Protein AF-A0A3N5UP64-F1 (afdb_monomer_lite)

Secondary structure (DSSP, 8-state):
--HHHHHHHHHHHTSS--HHHHHHHHHHHH---HHHHHHHHHHHHHHHHTT---HHHHHHHHHHHHHHHHHHHHHHHTHHHHHHHHHHHHHHHHHHTTSS-HHHHHHHHHHHHHHHHHHHHHHHHHS--

pLDDT: mean 74.0, std 11.77, range [47.28, 92.38]

Radius of gyration: 28.38 Å; chains: 1; bounding box: 56×27×74 Å

Sequence (129 aa):
MNEELTTFIIKELGKPVDRQEIIRRVCKKGGLHWKEAERLVILIEARYRRATPTRQTTLLLFLSLAALLLGIGFLAYNLEILLVFFQKVVLGETLRLKGSHSIELLSGFGMTVGGMIGLWKALGSIFPN

Foldseek 3Di:
DDPVLLVLLVVVVPDPDDPQVSLVVSCVVVVDDSVVSNVSSVVSCVVVVVVDPPPVVVVVVVVVVVVVVVVVVVCVVCVVVVVVVCCCVVVVCVVVVPDDDPPVVVVVVVVVVVVVVVVVVVVCVVDPD

Structure (mmCIF, N/CA/C/O backbone):
data_AF-A0A3N5UP64-F1
#
_entry.id   AF-A0A3N5UP64-F1
#
loop_
_atom_site.group_PDB
_atom_site.id
_atom_site.type_symbol
_atom_site.label_atom_id
_atom_site.label_alt_id
_atom_site.label_comp_id
_atom_site.label_asym_id
_atom_site.label_entity_id
_atom_site.label_seq_id
_atom_site.pdbx_PDB_ins_code
_atom_site.Cartn_x
_atom_site.Cartn_y
_atom_site.Cartn_z
_atom_site.occupancy
_atom_site.B_iso_or_equiv
_atom_site.auth_seq_id
_atom_site.auth_comp_id
_atom_site.auth_asym_id
_atom_site.auth_atom_id
_atom_site.pdbx_PDB_model_num
ATOM 1 N N . MET A 1 1 ? -26.270 14.692 21.104 1.00 54.28 1 MET A N 1
ATOM 2 C CA . MET A 1 1 ? -25.424 13.481 20.986 1.00 54.28 1 MET A CA 1
ATOM 3 C C . MET A 1 1 ? -24.145 13.775 21.751 1.00 54.28 1 MET A C 1
ATOM 5 O O . MET A 1 1 ? -23.517 14.769 21.425 1.00 54.28 1 MET A O 1
ATOM 9 N N . ASN A 1 2 ? -23.818 13.022 22.807 1.00 68.06 2 ASN A N 1
ATOM 10 C CA . ASN A 1 2 ? -22.691 13.371 23.684 1.00 68.06 2 ASN A CA 1
ATOM 11 C C . ASN A 1 2 ? -21.357 13.202 22.939 1.00 68.06 2 ASN A C 1
ATOM 13 O O . ASN A 1 2 ? -20.966 12.087 22.580 1.00 68.06 2 ASN A O 1
ATOM 17 N N . GLU A 1 3 ? -20.657 14.311 22.707 1.00 72.31 3 GLU A N 1
ATOM 18 C CA . GLU A 1 3 ? -19.345 14.341 22.046 1.00 72.31 3 GLU A CA 1
ATOM 19 C C . GLU A 1 3 ? -18.301 13.513 22.813 1.00 72.31 3 GLU A C 1
ATOM 21 O O . GLU A 1 3 ? -17.458 12.846 22.207 1.00 72.31 3 GLU A O 1
ATOM 26 N N . GLU A 1 4 ? -18.428 13.435 24.140 1.00 74.69 4 GLU A N 1
ATOM 27 C CA . GLU A 1 4 ? -17.594 12.588 24.999 1.00 74.69 4 GLU A CA 1
ATOM 28 C C . GLU A 1 4 ? -17.736 11.090 24.692 1.00 74.69 4 GLU A C 1
ATOM 30 O O . GLU A 1 4 ? -16.744 10.354 24.663 1.00 74.69 4 GLU A O 1
ATOM 35 N N . LEU A 1 5 ? -18.963 10.624 24.430 1.00 76.94 5 LEU A N 1
ATOM 36 C CA . LEU A 1 5 ? -19.227 9.219 24.113 1.00 76.94 5 LEU A CA 1
ATOM 37 C C . LEU A 1 5 ? -18.691 8.876 22.718 1.00 76.94 5 LEU A C 1
ATOM 39 O O . LEU A 1 5 ? -18.095 7.821 22.517 1.00 76.94 5 LEU A O 1
ATOM 43 N N . THR A 1 6 ? -18.835 9.809 21.778 1.00 76.31 6 THR A N 1
ATOM 44 C CA . THR A 1 6 ? -18.319 9.675 20.409 1.00 76.31 6 THR A CA 1
ATOM 45 C C . THR A 1 6 ? -16.792 9.586 20.404 1.00 76.31 6 THR A C 1
ATOM 47 O O . THR A 1 6 ? -16.223 8.676 19.802 1.00 76.31 6 THR A O 1
ATOM 50 N N . THR A 1 7 ? -16.121 10.469 21.146 1.00 78.56 7 THR A N 1
ATOM 51 C CA . THR A 1 7 ? -14.654 10.485 21.277 1.00 78.56 7 THR A CA 1
ATOM 52 C C . THR A 1 7 ? -14.132 9.211 21.943 1.00 78.56 7 THR A C 1
ATOM 54 O O . THR A 1 7 ? -13.107 8.659 21.538 1.00 78.56 7 THR A O 1
ATOM 57 N N . PHE A 1 8 ? -14.860 8.691 22.935 1.00 80.19 8 PHE A N 1
ATOM 58 C CA . PHE A 1 8 ? -14.538 7.414 23.568 1.00 80.19 8 PHE A CA 1
ATOM 59 C C . PHE A 1 8 ? -14.634 6.235 22.589 1.00 80.19 8 PHE A C 1
ATOM 61 O O . PHE A 1 8 ? -13.719 5.415 22.543 1.00 80.19 8 PHE A O 1
ATOM 68 N N . ILE A 1 9 ? -15.697 6.177 21.781 1.00 78.50 9 ILE A N 1
ATOM 69 C CA . ILE A 1 9 ? -15.897 5.121 20.778 1.00 78.50 9 ILE A CA 1
ATOM 70 C C . ILE A 1 9 ? -14.793 5.164 19.718 1.00 78.50 9 ILE A C 1
ATOM 72 O O . ILE A 1 9 ? -14.208 4.130 19.412 1.00 78.50 9 ILE A O 1
ATOM 76 N N . ILE A 1 10 ? -14.442 6.353 19.221 1.00 77.00 10 ILE A N 1
ATOM 77 C CA . ILE A 1 10 ? -13.341 6.535 18.261 1.00 77.00 10 ILE A CA 1
ATOM 78 C C . ILE A 1 10 ? -12.010 6.037 18.845 1.00 77.00 10 ILE A C 1
ATOM 80 O O . ILE A 1 10 ? -11.259 5.328 18.175 1.00 77.00 10 ILE A O 1
ATOM 84 N N . LYS A 1 11 ? -11.723 6.363 20.112 1.00 79.62 11 LYS A N 1
ATOM 85 C CA . LYS A 1 11 ? -10.488 5.941 20.788 1.00 79.62 11 LYS A CA 1
ATOM 86 C C . LYS A 1 11 ? -10.410 4.425 20.990 1.00 79.62 11 LYS A C 1
ATOM 88 O O . LYS A 1 11 ? -9.318 3.869 20.903 1.00 79.62 11 LYS A O 1
ATOM 93 N N . GLU A 1 12 ? -11.529 3.761 21.280 1.00 77.62 12 GLU A N 1
ATOM 94 C CA . GLU A 1 12 ? -11.567 2.299 21.428 1.00 77.62 12 GLU A CA 1
ATOM 95 C C . GLU A 1 12 ? -11.534 1.576 20.072 1.00 77.62 12 GLU A C 1
ATOM 97 O O . GLU A 1 12 ? -10.836 0.573 19.964 1.00 77.62 12 GLU A O 1
ATOM 102 N N . LEU A 1 13 ? -12.172 2.115 19.023 1.00 74.81 13 LEU A N 1
ATOM 103 C CA . LEU A 1 13 ? -12.086 1.584 17.650 1.00 74.81 13 LEU A CA 1
ATOM 104 C C . LEU A 1 13 ? -10.663 1.647 17.067 1.00 74.81 13 LEU A C 1
ATOM 106 O O . LEU A 1 13 ? -10.322 0.867 16.183 1.00 74.81 13 LEU A O 1
ATOM 110 N N . GLY A 1 14 ? -9.818 2.558 17.557 1.00 69.00 14 GLY A N 1
ATOM 111 C CA . GLY A 1 14 ? -8.406 2.644 17.173 1.00 69.00 14 GLY A CA 1
ATOM 112 C C . GLY A 1 14 ? -7.490 1.598 17.825 1.00 69.00 14 GLY A C 1
ATOM 113 O O . GLY A 1 14 ? -6.302 1.550 17.496 1.00 69.00 14 GLY A O 1
ATOM 114 N N . LYS A 1 15 ? -7.993 0.784 18.762 1.00 76.81 15 LYS A N 1
ATOM 115 C CA . LYS A 1 15 ? -7.222 -0.260 19.454 1.00 76.81 15 LYS A CA 1
ATOM 116 C C . LYS A 1 15 ? -7.520 -1.645 18.860 1.00 76.81 15 LYS A C 1
ATOM 118 O O . LYS A 1 15 ? -8.623 -1.860 18.367 1.00 76.81 15 LYS A O 1
ATOM 123 N N . PRO A 1 16 ? -6.589 -2.615 18.955 1.00 69.38 16 PRO A N 1
ATOM 124 C CA . PRO A 1 16 ? -6.827 -4.004 18.556 1.00 69.38 16 PRO A CA 1
ATOM 125 C C . PRO A 1 16 ? -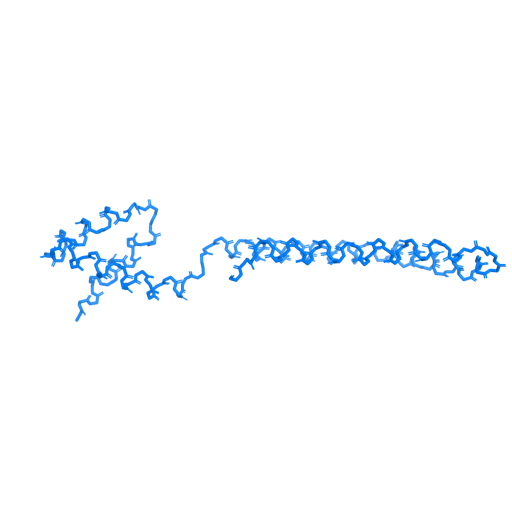7.685 -4.723 19.613 1.00 69.38 16 PRO A C 1
ATOM 127 O O . PRO A 1 16 ? -7.215 -5.610 20.319 1.00 69.38 16 PRO A O 1
ATOM 130 N N . VAL A 1 17 ? -8.924 -4.274 19.794 1.00 75.50 17 VAL A N 1
ATOM 131 C CA . VAL A 1 17 ? -9.882 -4.830 20.755 1.00 75.50 17 VAL A CA 1
ATOM 132 C C . VAL A 1 17 ? -11.091 -5.334 19.980 1.00 75.50 17 VAL A C 1
ATOM 134 O O . VAL A 1 17 ? -11.519 -4.700 19.017 1.00 75.50 17 VAL A O 1
ATOM 137 N N . ASP A 1 18 ? -11.634 -6.477 20.395 1.00 78.50 18 ASP A N 1
ATOM 138 C CA . ASP A 1 18 ? -12.797 -7.066 19.741 1.00 78.50 18 ASP A CA 1
ATOM 139 C C . ASP A 1 18 ? -14.033 -6.151 19.815 1.00 78.50 18 ASP A C 1
ATOM 141 O O . ASP A 1 18 ? -14.291 -5.474 20.818 1.00 78.50 18 ASP A O 1
ATOM 145 N N . ARG A 1 19 ? -14.831 -6.159 18.743 1.00 76.50 19 ARG A N 1
ATOM 146 C CA . ARG A 1 19 ? -16.009 -5.298 18.575 1.00 76.50 19 ARG A CA 1
ATOM 147 C C . ARG A 1 19 ? -17.029 -5.497 19.697 1.00 76.50 19 ARG A C 1
ATOM 149 O O . ARG A 1 19 ? -17.645 -4.524 20.136 1.00 76.50 19 ARG A O 1
ATOM 156 N N . GLN A 1 20 ? -17.201 -6.724 20.193 1.00 80.06 20 GLN A N 1
ATOM 157 C CA . GLN A 1 20 ? -18.153 -7.006 21.271 1.00 80.06 20 GLN A CA 1
ATOM 158 C C . GLN A 1 20 ? -17.720 -6.367 22.595 1.00 80.06 20 GLN A C 1
ATOM 160 O O . GLN A 1 20 ? -18.554 -5.854 23.344 1.00 80.06 20 GLN A O 1
ATOM 165 N N . GLU A 1 21 ? -16.414 -6.321 22.862 1.00 83.31 21 GLU A N 1
ATOM 166 C CA . GLU A 1 21 ? -15.865 -5.678 24.056 1.00 83.31 21 GLU A CA 1
ATOM 167 C C . GLU A 1 21 ? -16.027 -4.149 23.996 1.00 83.31 21 GLU A C 1
ATOM 169 O O . GLU A 1 21 ? -16.329 -3.519 25.014 1.00 83.31 21 GLU A O 1
ATOM 174 N N . ILE A 1 22 ? -15.932 -3.548 22.803 1.00 83.31 22 ILE A N 1
ATOM 175 C CA . ILE A 1 22 ? -16.231 -2.123 22.593 1.00 83.31 22 ILE A CA 1
ATOM 176 C C . ILE A 1 22 ? -17.710 -1.839 22.898 1.00 83.31 22 ILE A C 1
ATOM 178 O O . ILE A 1 22 ? -18.006 -0.941 23.689 1.00 83.31 22 ILE A O 1
ATOM 182 N N . ILE A 1 23 ? -18.644 -2.628 22.353 1.00 85.56 23 ILE A N 1
ATOM 183 C CA . ILE A 1 23 ? -20.090 -2.463 22.599 1.00 85.56 23 ILE A CA 1
ATOM 184 C C . ILE A 1 23 ? -20.405 -2.607 24.094 1.00 85.56 23 ILE A C 1
ATOM 186 O O . ILE A 1 23 ? -21.133 -1.784 24.653 1.00 85.56 23 ILE A O 1
ATOM 190 N N . ARG A 1 24 ? -19.797 -3.584 24.779 1.00 85.44 24 ARG A N 1
ATOM 191 C CA . ARG A 1 24 ? -19.957 -3.782 26.227 1.00 85.44 24 ARG A CA 1
ATOM 192 C C . ARG A 1 24 ? -19.497 -2.566 27.034 1.00 85.44 24 ARG A C 1
ATOM 194 O O . ARG A 1 24 ? -20.185 -2.142 27.964 1.00 85.44 24 ARG A O 1
ATOM 201 N N . ARG A 1 25 ? -18.357 -1.970 26.673 1.00 84.50 25 ARG A N 1
ATOM 202 C CA . ARG A 1 25 ? -17.834 -0.752 27.318 1.00 84.50 25 ARG A CA 1
ATOM 203 C C . ARG A 1 25 ? -18.716 0.462 27.057 1.00 84.50 25 ARG A C 1
ATOM 205 O O . ARG A 1 25 ? -18.919 1.260 27.968 1.00 84.50 25 ARG A O 1
ATOM 212 N N . VAL A 1 26 ? -19.274 0.580 25.854 1.00 84.56 26 VAL A N 1
ATOM 213 C CA . VAL A 1 26 ? -20.227 1.641 25.499 1.00 84.56 26 VAL A CA 1
ATOM 214 C C 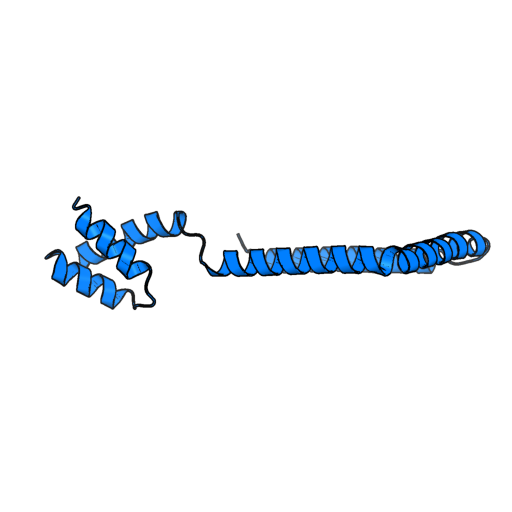. VAL A 1 26 ? -21.532 1.491 26.278 1.00 84.56 26 VAL A C 1
ATOM 216 O O . VAL A 1 26 ? -22.014 2.484 26.814 1.00 84.56 26 VAL A O 1
ATOM 219 N N . CYS A 1 27 ? -22.049 0.269 26.442 1.00 85.81 27 CYS A N 1
ATOM 220 C CA . CYS A 1 27 ? -23.202 0.007 27.311 1.00 85.81 27 CYS A CA 1
ATOM 221 C C . CYS A 1 27 ? -22.907 0.424 28.756 1.00 85.81 27 CYS A C 1
ATOM 223 O O . CYS A 1 27 ? -23.674 1.168 29.361 1.00 85.81 27 CYS A O 1
ATOM 225 N N . LYS A 1 28 ? -21.752 0.006 29.295 1.00 83.25 28 LYS A N 1
ATOM 226 C CA . LYS A 1 28 ? -21.363 0.287 30.685 1.00 83.25 28 LYS A CA 1
ATOM 227 C C . LYS A 1 28 ? -21.140 1.779 30.956 1.00 83.25 28 LYS A C 1
ATOM 229 O O . LYS A 1 28 ? -21.411 2.239 32.058 1.00 83.25 28 LYS A O 1
ATOM 234 N N . LYS A 1 29 ? -20.627 2.526 29.974 1.00 79.62 29 LYS A N 1
ATOM 235 C CA . LYS A 1 29 ? -20.282 3.947 30.123 1.00 79.62 29 LYS A CA 1
ATOM 236 C C . LYS A 1 29 ? -21.423 4.893 29.739 1.00 79.62 29 LYS A C 1
ATOM 238 O O . LYS A 1 29 ? -21.534 5.966 30.316 1.00 79.62 29 LYS A O 1
ATOM 243 N N . GLY A 1 30 ? -22.242 4.513 28.761 1.00 75.75 30 GLY A N 1
ATOM 244 C CA . GLY A 1 30 ? -23.360 5.316 28.264 1.00 75.75 30 GLY A CA 1
ATOM 245 C C . GLY A 1 30 ? -24.708 4.987 28.902 1.00 75.75 30 GLY A C 1
ATOM 246 O O . GLY A 1 30 ? -25.670 5.692 28.625 1.00 75.75 30 GLY A O 1
ATOM 247 N N . GLY A 1 31 ? -24.803 3.917 29.703 1.00 80.62 31 GLY A N 1
ATOM 248 C CA . GLY A 1 31 ? -26.082 3.429 30.237 1.00 80.62 31 GLY A CA 1
ATOM 249 C C . GLY A 1 31 ? -27.054 2.947 29.152 1.00 80.62 31 GLY A C 1
ATOM 250 O O . GLY A 1 31 ? -28.248 2.830 29.402 1.00 80.62 31 GLY A O 1
ATOM 251 N N . LEU A 1 32 ? -26.552 2.709 27.938 1.00 80.56 32 LEU A N 1
ATOM 252 C CA . LEU A 1 32 ? -27.344 2.364 26.761 1.00 80.56 32 LEU A CA 1
ATOM 253 C C . LEU A 1 32 ? -27.646 0.868 26.729 1.00 80.56 32 LEU A C 1
ATOM 255 O O . LEU A 1 32 ? -26.814 0.044 27.120 1.00 80.56 32 LEU A O 1
ATOM 259 N N . HIS A 1 33 ? -28.803 0.512 26.173 1.00 84.06 33 HIS A N 1
ATOM 260 C CA . HIS A 1 33 ? -29.103 -0.883 25.879 1.00 84.06 33 HIS A CA 1
ATOM 261 C C . HIS A 1 33 ? -28.164 -1.411 24.787 1.00 84.06 33 HIS A C 1
ATOM 263 O O . HIS A 1 33 ? -27.787 -0.686 23.864 1.00 84.06 33 HIS A O 1
ATOM 269 N N . TRP A 1 34 ? -27.839 -2.706 24.839 1.00 82.12 34 TRP A N 1
ATOM 270 C CA . TRP A 1 34 ? -26.927 -3.365 23.889 1.00 82.12 34 TRP A CA 1
ATOM 271 C C . TRP A 1 34 ? -27.223 -3.028 22.421 1.00 82.12 34 TRP A C 1
ATOM 273 O O . TRP A 1 34 ? -26.331 -2.683 21.650 1.00 82.12 34 TRP A O 1
ATOM 283 N N . LYS A 1 35 ? -28.507 -3.046 22.057 1.00 83.94 35 LYS A N 1
ATOM 284 C CA . LYS A 1 35 ? -28.990 -2.788 20.695 1.00 83.94 35 LYS A CA 1
ATOM 285 C C . LYS A 1 35 ? -28.803 -1.331 20.247 1.00 83.94 35 LYS A C 1
ATOM 287 O O . LYS A 1 35 ? -28.703 -1.066 19.052 1.00 83.94 35 LYS A O 1
ATOM 292 N N . GLU A 1 36 ? -28.789 -0.389 21.184 1.00 82.81 36 GLU A N 1
ATOM 293 C CA . GLU A 1 36 ? -28.562 1.038 20.925 1.00 82.81 36 GLU A CA 1
ATOM 294 C C . GLU A 1 36 ? -27.068 1.340 20.840 1.00 82.81 36 GLU A C 1
ATOM 296 O O . GLU A 1 36 ? -26.631 2.026 19.915 1.00 82.81 36 GLU A O 1
ATOM 301 N N . ALA A 1 37 ? -26.278 0.760 21.748 1.00 83.75 37 ALA A N 1
ATOM 302 C CA . ALA A 1 37 ? -24.824 0.839 21.723 1.00 83.75 37 ALA A CA 1
ATOM 303 C C . ALA A 1 37 ? -24.253 0.251 20.426 1.00 83.75 37 ALA A C 1
ATOM 305 O O . ALA A 1 37 ? -23.388 0.864 19.804 1.00 83.75 37 ALA A O 1
ATOM 306 N N . GLU A 1 38 ? -24.775 -0.889 19.969 1.00 85.12 38 GLU A N 1
ATOM 307 C CA . GLU A 1 38 ? -24.364 -1.491 18.703 1.00 85.12 38 GLU A CA 1
ATOM 308 C C . GLU A 1 38 ? -24.649 -0.572 17.508 1.00 85.12 38 GLU A C 1
ATOM 310 O O . GLU A 1 38 ? -23.759 -0.350 16.687 1.00 85.12 38 GLU A O 1
ATOM 315 N N . ARG A 1 39 ? -25.848 0.023 17.422 1.00 85.12 39 ARG A N 1
ATOM 316 C CA . ARG A 1 39 ? -26.166 0.977 16.342 1.00 85.12 39 ARG A CA 1
ATOM 317 C C . ARG A 1 39 ? -25.250 2.195 16.367 1.00 85.12 39 ARG A C 1
ATOM 319 O O . ARG A 1 39 ? -24.812 2.641 15.311 1.00 85.12 39 ARG A O 1
ATOM 326 N N . LEU A 1 40 ? -24.948 2.717 17.554 1.00 83.25 40 LEU A N 1
ATOM 327 C CA . LEU A 1 40 ? -24.030 3.843 17.731 1.00 83.25 40 LEU A CA 1
ATOM 328 C C . LEU A 1 40 ? -22.613 3.503 17.265 1.00 83.25 40 LEU A C 1
ATOM 330 O O . LEU A 1 40 ? -22.013 4.280 16.524 1.00 83.25 40 LEU A O 1
ATOM 334 N N . VAL A 1 41 ? -22.100 2.333 17.654 1.00 84.00 41 VAL A N 1
ATOM 335 C CA . VAL A 1 41 ? -20.780 1.857 17.229 1.00 84.00 41 VAL A CA 1
ATOM 336 C C . VAL A 1 41 ? -20.738 1.677 15.712 1.00 84.00 41 VAL A C 1
ATOM 338 O O . VAL A 1 41 ? -19.819 2.200 15.094 1.00 84.00 41 VAL A O 1
ATOM 341 N N . ILE A 1 42 ? -21.750 1.052 15.094 1.00 84.94 42 ILE A N 1
ATOM 342 C CA . ILE A 1 42 ? -21.839 0.895 13.627 1.00 84.94 42 ILE A CA 1
ATOM 343 C C . ILE A 1 42 ? -21.830 2.250 12.919 1.00 84.94 42 ILE A C 1
ATOM 345 O O . ILE A 1 42 ? -21.133 2.430 11.924 1.00 84.94 42 ILE A O 1
ATOM 349 N N . LEU A 1 43 ? -22.610 3.212 13.414 1.00 82.62 43 LEU A N 1
ATOM 350 C CA . LEU A 1 43 ? -22.753 4.518 12.777 1.00 82.62 43 LEU A CA 1
ATOM 351 C C . LEU A 1 43 ? -21.456 5.332 12.861 1.00 82.62 43 LEU A C 1
ATOM 353 O O . LEU A 1 43 ? -21.059 5.972 11.886 1.00 82.62 43 LEU A O 1
ATOM 357 N N . ILE A 1 44 ? -20.766 5.274 14.002 1.00 81.31 44 ILE A N 1
ATOM 358 C CA . ILE A 1 44 ? -19.469 5.933 14.193 1.00 81.31 44 ILE A CA 1
ATOM 359 C C . ILE A 1 44 ? -18.380 5.218 13.395 1.00 81.31 44 ILE A C 1
ATOM 361 O O . ILE A 1 44 ? -17.583 5.885 12.745 1.00 81.31 44 ILE A O 1
ATOM 365 N N . GLU A 1 45 ? -18.377 3.887 13.372 1.00 76.88 45 GLU A N 1
ATOM 366 C CA . GLU A 1 45 ? -17.456 3.085 12.569 1.00 76.88 45 GLU A CA 1
ATOM 367 C C . GLU A 1 45 ? -17.618 3.403 11.079 1.00 76.88 45 GLU A C 1
ATOM 369 O O . GLU A 1 45 ? -16.640 3.748 10.426 1.00 76.88 45 GLU A O 1
ATOM 374 N N . ALA A 1 46 ? -18.841 3.413 10.545 1.00 76.62 46 ALA A N 1
ATOM 375 C CA . ALA A 1 46 ? -19.104 3.772 9.151 1.00 76.62 46 ALA A CA 1
ATOM 376 C C . ALA A 1 46 ? -18.641 5.202 8.813 1.00 76.62 46 ALA A C 1
ATOM 378 O O . ALA A 1 46 ? -18.111 5.452 7.726 1.00 76.62 46 ALA A O 1
ATOM 379 N N . ARG A 1 47 ? -18.796 6.141 9.755 1.00 72.69 47 ARG A N 1
ATOM 380 C CA . ARG A 1 47 ? -18.358 7.533 9.592 1.00 72.69 47 ARG A CA 1
ATOM 381 C C . ARG A 1 47 ? -16.835 7.683 9.688 1.00 72.69 47 ARG A C 1
ATOM 383 O O . ARG A 1 47 ? -16.265 8.485 8.955 1.00 72.69 47 ARG A O 1
ATOM 390 N N . TYR A 1 48 ? -16.177 6.908 10.549 1.00 66.75 48 TYR A N 1
ATOM 391 C CA . TYR A 1 48 ? -14.739 6.997 10.817 1.00 66.75 48 TYR A CA 1
ATOM 392 C C . TYR A 1 48 ? -13.892 6.169 9.840 1.00 66.75 48 TYR A C 1
ATOM 394 O O . TYR A 1 48 ? -12.820 6.610 9.431 1.00 66.75 48 TYR A O 1
ATOM 402 N N . ARG A 1 49 ? -14.395 5.018 9.378 1.00 57.69 49 ARG A N 1
ATOM 403 C CA . ARG A 1 49 ? -13.746 4.140 8.385 1.00 57.69 49 ARG A CA 1
ATOM 404 C C . ARG A 1 49 ? -13.592 4.818 7.019 1.00 57.69 49 ARG A C 1
ATOM 406 O O . ARG A 1 49 ? -12.652 4.518 6.298 1.00 57.69 49 ARG A O 1
ATOM 413 N N . ARG A 1 50 ? -14.457 5.788 6.684 1.00 54.97 50 ARG A N 1
ATOM 414 C CA . ARG A 1 50 ? -14.268 6.687 5.524 1.00 54.97 50 ARG A CA 1
ATOM 415 C C . ARG A 1 50 ? -13.159 7.726 5.720 1.00 54.97 50 ARG A C 1
ATOM 417 O O . ARG A 1 50 ? -12.647 8.236 4.733 1.00 54.97 50 ARG A O 1
ATOM 424 N N . ALA A 1 51 ? -12.802 8.049 6.962 1.00 55.16 51 ALA A N 1
ATOM 425 C CA . ALA A 1 51 ? -11.812 9.074 7.298 1.00 55.16 51 ALA A CA 1
ATOM 426 C C . ALA A 1 51 ? -10.423 8.503 7.636 1.00 55.16 51 ALA A C 1
ATOM 428 O O . ALA A 1 51 ? -9.453 9.252 7.711 1.00 55.16 51 ALA A O 1
ATOM 429 N N . THR A 1 52 ? -10.306 7.188 7.834 1.00 48.88 52 THR A N 1
ATOM 430 C CA . THR A 1 52 ? -9.033 6.523 8.131 1.00 48.88 52 THR A CA 1
ATOM 431 C C . THR A 1 52 ? -8.700 5.516 7.035 1.00 48.88 52 THR A C 1
ATOM 433 O O . THR A 1 52 ? -9.144 4.370 7.109 1.00 48.88 52 THR A O 1
ATOM 436 N N . PRO A 1 53 ? -7.899 5.892 6.017 1.00 47.53 53 PRO A N 1
ATOM 437 C CA . PRO A 1 53 ? -7.242 4.888 5.204 1.00 47.53 53 PRO A CA 1
ATOM 438 C C . PRO A 1 53 ? -6.326 4.103 6.146 1.00 47.53 53 PRO A C 1
ATOM 440 O O . PRO A 1 53 ? -5.412 4.634 6.776 1.00 47.53 53 PRO A O 1
ATOM 443 N N . THR A 1 54 ? -6.669 2.835 6.311 1.00 52.75 54 THR A N 1
ATOM 444 C CA . THR A 1 54 ? -5.967 1.811 7.078 1.00 52.75 54 THR A CA 1
ATOM 445 C C . THR A 1 54 ? -4.447 1.988 7.023 1.00 52.75 54 THR A C 1
ATOM 447 O O . THR A 1 54 ? -3.862 2.066 5.948 1.00 52.75 54 THR A O 1
ATOM 450 N N . ARG A 1 55 ? -3.779 2.010 8.183 1.00 53.78 55 ARG A N 1
ATOM 451 C CA . ARG A 1 55 ? -2.314 2.160 8.341 1.00 53.78 55 ARG A CA 1
ATOM 452 C C . ARG A 1 55 ? -1.453 1.279 7.415 1.00 53.78 55 ARG A C 1
ATOM 454 O O . ARG A 1 55 ? -0.309 1.635 7.146 1.00 53.78 55 ARG A O 1
ATOM 461 N N . GLN A 1 56 ? -1.983 0.161 6.912 1.00 51.88 56 GLN A N 1
ATOM 462 C CA . GLN A 1 56 ? -1.316 -0.689 5.918 1.00 51.88 56 GLN A CA 1
ATOM 463 C C . GLN A 1 56 ? -0.992 0.050 4.612 1.00 51.88 56 GLN A C 1
ATOM 465 O O . GLN A 1 56 ? 0.098 -0.128 4.075 1.00 51.88 56 GLN A O 1
ATOM 470 N N . THR A 1 57 ? -1.878 0.926 4.132 1.00 55.88 57 THR A N 1
ATOM 471 C CA . THR A 1 57 ? -1.644 1.687 2.894 1.00 55.88 57 THR A CA 1
ATOM 472 C C . THR A 1 57 ? -0.482 2.672 3.027 1.00 55.88 57 THR A C 1
ATOM 474 O O . THR A 1 57 ? 0.272 2.847 2.079 1.00 55.88 57 THR A O 1
ATOM 477 N N . THR A 1 58 ? -0.262 3.267 4.204 1.00 61.56 58 THR A N 1
ATOM 478 C CA . THR A 1 58 ? 0.838 4.226 4.413 1.00 61.56 58 THR A CA 1
ATOM 479 C C . THR A 1 58 ? 2.212 3.557 4.351 1.00 61.56 58 THR A C 1
ATOM 481 O O . THR A 1 58 ? 3.130 4.111 3.754 1.00 61.56 58 THR A O 1
ATOM 484 N N . LEU A 1 59 ? 2.355 2.351 4.912 1.00 69.19 59 LEU A N 1
ATOM 485 C CA . LEU A 1 59 ? 3.607 1.589 4.830 1.00 69.19 59 LEU A CA 1
ATOM 486 C C . LEU A 1 59 ? 3.891 1.101 3.406 1.00 69.19 59 LEU A C 1
ATOM 488 O O . LEU A 1 59 ? 5.027 1.191 2.949 1.00 69.19 59 LEU A O 1
ATOM 492 N N . LEU A 1 60 ? 2.861 0.642 2.691 1.00 70.81 60 LEU A N 1
ATOM 493 C CA . LEU A 1 60 ? 2.965 0.252 1.281 1.00 70.81 60 LEU A CA 1
ATOM 494 C C . LEU A 1 60 ? 3.365 1.427 0.384 1.00 70.81 60 LEU A C 1
ATOM 496 O O . LEU A 1 60 ? 4.217 1.265 -0.485 1.00 70.81 60 LEU A O 1
ATOM 500 N N . LEU A 1 61 ? 2.815 2.619 0.626 1.00 74.81 61 LEU A N 1
ATOM 501 C CA . LEU A 1 61 ? 3.215 3.834 -0.085 1.00 74.81 61 LEU A CA 1
ATOM 502 C C . LEU A 1 61 ? 4.672 4.206 0.201 1.00 74.81 61 LEU A C 1
ATOM 504 O O . LEU A 1 61 ? 5.402 4.555 -0.723 1.00 74.81 61 LEU A O 1
ATOM 508 N N . PHE A 1 62 ? 5.118 4.085 1.453 1.00 78.81 62 PHE A N 1
ATOM 509 C CA . PHE A 1 62 ? 6.505 4.369 1.820 1.00 78.81 62 PHE A CA 1
ATOM 510 C C . PHE A 1 62 ? 7.480 3.367 1.192 1.00 78.81 62 PHE A C 1
ATOM 512 O O . PHE A 1 62 ? 8.516 3.762 0.665 1.00 78.81 62 PHE A O 1
ATOM 519 N N . LEU A 1 63 ? 7.122 2.080 1.184 1.00 82.62 63 LEU A N 1
ATOM 520 C CA . LEU A 1 63 ? 7.893 1.026 0.527 1.00 82.62 63 LEU A CA 1
ATOM 521 C C . LEU A 1 63 ? 7.945 1.237 -0.990 1.00 82.62 63 LEU A C 1
ATOM 523 O O . LEU A 1 63 ? 9.011 1.114 -1.586 1.00 82.62 63 LEU A O 1
ATOM 527 N N . SER A 1 64 ? 6.819 1.606 -1.606 1.00 81.31 64 SER A N 1
ATOM 528 C CA . SER A 1 64 ? 6.757 1.935 -3.030 1.00 81.31 64 SER A CA 1
ATOM 529 C C . SER A 1 64 ? 7.630 3.141 -3.361 1.00 81.31 64 SER A C 1
ATOM 531 O O . SER A 1 64 ? 8.350 3.111 -4.352 1.00 81.31 64 SER A O 1
ATOM 533 N N . LEU A 1 65 ? 7.597 4.192 -2.539 1.00 88.44 65 LEU A N 1
ATOM 534 C CA . LEU A 1 65 ? 8.409 5.390 -2.742 1.00 88.44 65 LEU A CA 1
ATOM 535 C C . LEU A 1 65 ? 9.902 5.089 -2.567 1.00 88.44 65 LEU A C 1
ATOM 537 O O . LEU A 1 65 ? 10.715 5.519 -3.382 1.00 88.44 65 LEU A O 1
ATOM 541 N N . ALA A 1 66 ? 10.257 4.304 -1.547 1.00 87.50 66 ALA A N 1
ATOM 542 C CA . ALA A 1 66 ? 11.623 3.852 -1.320 1.00 87.50 66 ALA A CA 1
ATOM 543 C C . ALA A 1 66 ? 12.134 3.006 -2.492 1.00 87.50 66 ALA A C 1
ATOM 545 O O . ALA A 1 66 ? 13.219 3.276 -2.995 1.00 87.50 66 ALA A O 1
ATOM 546 N N . ALA A 1 67 ? 11.344 2.041 -2.973 1.00 88.31 67 ALA A N 1
ATOM 547 C CA . ALA A 1 67 ? 11.692 1.211 -4.125 1.00 88.31 67 ALA A CA 1
ATOM 548 C C . ALA A 1 67 ? 11.878 2.042 -5.404 1.00 88.31 67 ALA A C 1
ATOM 550 O O . ALA A 1 67 ?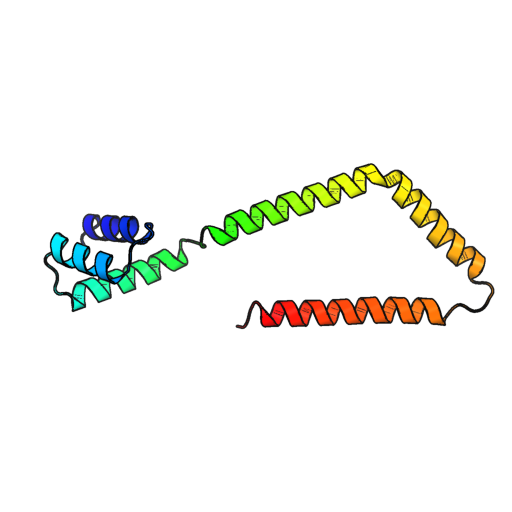 12.803 1.794 -6.175 1.00 88.31 67 ALA A O 1
ATOM 551 N N . LEU A 1 6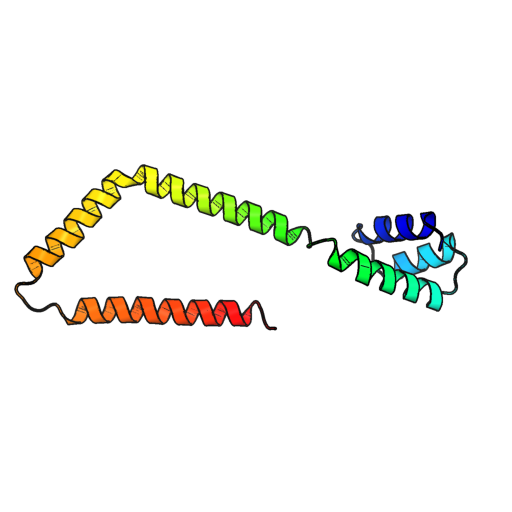8 ? 11.036 3.058 -5.608 1.00 89.31 68 LEU A N 1
ATOM 552 C CA . LEU A 1 68 ? 11.100 3.941 -6.770 1.00 89.31 68 LEU A CA 1
ATOM 553 C C . LEU A 1 68 ? 12.371 4.802 -6.742 1.00 89.31 68 LEU A C 1
ATOM 555 O O . LEU A 1 68 ? 13.091 4.869 -7.736 1.00 89.31 68 LEU A O 1
ATOM 559 N N . LEU A 1 69 ? 12.707 5.384 -5.588 1.00 92.38 69 LEU A N 1
ATOM 560 C CA . LEU A 1 69 ? 13.956 6.129 -5.401 1.00 92.38 69 LEU A CA 1
ATOM 561 C C . LEU A 1 69 ? 15.193 5.239 -5.571 1.00 92.38 69 LEU A C 1
ATOM 563 O O . LEU A 1 69 ? 16.165 5.662 -6.194 1.00 92.38 69 LEU A O 1
ATOM 567 N N . LEU A 1 70 ? 15.147 4.003 -5.068 1.00 90.50 70 LEU A N 1
ATOM 568 C CA . LEU A 1 70 ? 16.223 3.023 -5.233 1.00 90.50 70 LEU A CA 1
ATOM 569 C C . LEU A 1 70 ? 16.423 2.664 -6.708 1.00 90.50 70 LEU A C 1
ATOM 571 O O . LEU A 1 70 ? 17.554 2.657 -7.183 1.00 90.50 70 LEU A O 1
ATOM 575 N N . GLY A 1 71 ? 15.334 2.436 -7.445 1.00 84.50 71 GLY A N 1
ATOM 576 C CA . GLY A 1 71 ? 15.371 2.179 -8.883 1.00 84.50 71 GLY A CA 1
ATOM 577 C C . GLY A 1 71 ? 15.947 3.353 -9.676 1.00 84.50 71 GLY A C 1
ATOM 578 O O . GLY A 1 71 ? 16.827 3.150 -10.508 1.00 84.50 71 GLY A O 1
ATOM 579 N N . ILE A 1 72 ? 15.518 4.586 -9.381 1.00 87.56 72 ILE A N 1
ATOM 580 C CA . ILE A 1 72 ? 16.058 5.798 -10.020 1.00 87.56 72 ILE A CA 1
ATOM 581 C C . ILE A 1 72 ? 17.547 5.963 -9.703 1.00 87.56 72 ILE A C 1
ATOM 583 O O . ILE A 1 72 ? 18.339 6.201 -10.611 1.00 87.56 72 ILE A O 1
ATOM 587 N N . GLY A 1 73 ? 17.943 5.816 -8.437 1.00 88.69 73 GLY A N 1
ATOM 588 C CA . GLY A 1 73 ? 19.343 5.925 -8.026 1.00 88.69 73 GLY A CA 1
ATOM 589 C C . GLY A 1 73 ? 20.221 4.858 -8.678 1.00 88.69 73 GLY A C 1
ATOM 590 O O . GLY A 1 73 ? 21.308 5.162 -9.162 1.00 88.69 73 GLY A O 1
ATOM 591 N N . PHE A 1 74 ? 19.723 3.624 -8.766 1.00 85.94 74 PHE A N 1
ATOM 592 C CA . PHE A 1 74 ? 20.421 2.528 -9.428 1.00 85.94 74 PHE A CA 1
ATOM 593 C C . PHE A 1 74 ? 20.560 2.762 -10.938 1.00 85.94 74 PHE A C 1
ATOM 595 O O . PHE A 1 74 ? 21.630 2.520 -11.495 1.00 85.94 74 PHE A O 1
ATOM 602 N N . LEU A 1 75 ? 19.520 3.281 -11.598 1.00 82.31 75 LEU A N 1
ATOM 603 C CA . LEU A 1 75 ? 19.574 3.675 -13.009 1.00 82.31 75 LEU A CA 1
ATOM 604 C C . LEU A 1 75 ? 20.552 4.828 -13.245 1.00 82.31 75 LEU A C 1
ATOM 606 O O . LEU A 1 75 ? 21.315 4.781 -14.203 1.00 82.31 75 LEU A O 1
ATOM 610 N N . ALA A 1 76 ? 20.559 5.835 -12.370 1.00 84.12 76 ALA A N 1
ATOM 611 C CA . ALA A 1 76 ? 21.475 6.967 -12.460 1.00 84.12 76 ALA A CA 1
ATOM 612 C C . ALA A 1 76 ? 22.937 6.544 -12.243 1.00 84.12 76 ALA A C 1
ATOM 614 O O . ALA A 1 76 ? 23.818 6.998 -12.965 1.00 84.12 76 ALA A O 1
ATOM 615 N N . TYR A 1 77 ? 23.197 5.637 -11.295 1.00 85.69 77 TYR A N 1
ATOM 616 C CA . TYR A 1 77 ? 24.537 5.097 -11.054 1.00 85.69 77 TYR A CA 1
ATOM 617 C C . TYR A 1 77 ? 25.046 4.274 -12.242 1.00 85.69 77 TYR A C 1
ATOM 619 O O . TYR A 1 77 ? 26.194 4.400 -12.653 1.00 85.69 77 TYR A O 1
ATOM 627 N N . ASN A 1 78 ? 24.174 3.455 -12.831 1.00 82.12 78 ASN A N 1
ATOM 628 C CA . ASN A 1 78 ? 24.515 2.617 -13.977 1.00 82.12 78 ASN A CA 1
ATOM 629 C C . ASN A 1 78 ? 24.264 3.317 -15.320 1.00 82.12 78 ASN A C 1
ATOM 631 O O . ASN A 1 78 ? 24.228 2.649 -16.352 1.00 82.12 78 ASN A O 1
ATOM 635 N N . LEU A 1 79 ? 24.087 4.642 -15.334 1.00 80.44 79 LEU A N 1
ATOM 636 C CA . LEU A 1 79 ? 23.691 5.377 -16.532 1.00 80.44 79 LEU A CA 1
ATOM 637 C C . LEU A 1 79 ? 24.735 5.251 -17.646 1.00 80.44 79 LEU A C 1
ATOM 639 O O . LEU A 1 79 ? 24.366 5.079 -18.801 1.00 80.44 79 LEU A O 1
ATOM 643 N N . GLU A 1 80 ? 26.027 5.253 -17.309 1.00 78.06 80 GLU A N 1
ATOM 644 C CA . GLU A 1 80 ? 27.109 5.057 -18.283 1.00 78.06 80 GLU A CA 1
ATOM 645 C C . GLU A 1 80 ? 27.064 3.661 -18.919 1.00 78.06 80 GLU A C 1
ATOM 647 O O . GLU A 1 80 ? 27.143 3.525 -20.140 1.00 78.06 80 GLU A O 1
ATOM 652 N N . ILE A 1 81 ? 26.858 2.619 -18.107 1.00 75.44 81 ILE A N 1
ATOM 653 C CA . ILE A 1 81 ? 26.713 1.233 -18.578 1.00 75.44 81 ILE A CA 1
ATOM 654 C C . ILE A 1 81 ? 25.462 1.105 -19.448 1.00 75.44 81 ILE A C 1
ATOM 656 O O . ILE A 1 81 ? 25.498 0.457 -20.494 1.00 75.44 81 ILE A O 1
ATOM 660 N N . LEU A 1 82 ? 24.369 1.750 -19.043 1.00 72.81 82 LEU A N 1
ATOM 661 C CA . LEU A 1 82 ? 23.102 1.733 -19.756 1.00 72.81 82 LEU A CA 1
ATOM 662 C C . LEU A 1 82 ? 23.208 2.467 -21.094 1.00 72.81 82 LEU A C 1
ATOM 664 O O . LEU A 1 82 ? 22.721 1.944 -22.087 1.00 72.81 82 LEU A O 1
ATOM 668 N N . LEU A 1 83 ? 23.904 3.606 -21.156 1.00 76.06 83 LEU A N 1
ATOM 669 C CA . LEU A 1 83 ? 24.178 4.346 -22.391 1.00 76.06 83 LEU A CA 1
ATOM 670 C C . LEU A 1 83 ? 25.083 3.559 -23.345 1.00 76.06 83 LEU A C 1
ATOM 672 O O . LEU A 1 83 ? 24.793 3.497 -24.538 1.00 76.06 83 LEU A O 1
ATOM 676 N N . VAL A 1 84 ? 26.136 2.908 -22.837 1.00 74.75 84 VAL A N 1
ATOM 677 C CA . VAL A 1 84 ? 27.017 2.046 -23.646 1.00 74.75 84 VAL A CA 1
ATOM 678 C C . VAL A 1 84 ? 26.267 0.811 -24.147 1.00 74.75 84 VAL A C 1
ATOM 680 O O . VAL A 1 84 ? 26.438 0.413 -25.300 1.00 74.75 84 VAL A O 1
ATOM 683 N N . PHE A 1 85 ? 25.416 0.209 -23.316 1.00 73.06 85 PHE A N 1
ATOM 684 C CA . PHE A 1 85 ? 24.555 -0.900 -23.714 1.00 73.06 85 PHE A CA 1
ATOM 685 C C . PHE A 1 85 ? 23.541 -0.459 -24.772 1.00 73.06 85 PHE A C 1
ATOM 687 O O . PHE A 1 85 ? 23.440 -1.106 -25.808 1.00 73.06 85 PHE A O 1
ATOM 694 N N . PHE A 1 86 ? 22.858 0.673 -24.577 1.00 71.69 86 PHE A N 1
ATOM 695 C CA . PHE A 1 86 ? 21.903 1.210 -25.548 1.00 71.69 86 PHE A CA 1
ATOM 696 C C . PHE A 1 86 ? 22.581 1.548 -26.871 1.00 71.69 86 PHE A C 1
ATOM 698 O O . PHE A 1 86 ? 22.072 1.178 -27.921 1.00 71.69 86 PHE A O 1
ATOM 705 N N . GLN A 1 87 ? 23.759 2.177 -26.843 1.00 70.06 87 GLN A N 1
ATOM 706 C CA . GLN A 1 87 ? 24.537 2.412 -28.055 1.00 70.06 87 GLN A CA 1
ATOM 707 C C . GLN A 1 87 ? 24.925 1.100 -28.728 1.00 70.06 87 GLN A C 1
ATOM 709 O O . GLN A 1 87 ? 24.744 0.983 -29.930 1.00 70.06 87 GLN A O 1
ATOM 714 N N . LYS A 1 88 ? 25.410 0.090 -27.999 1.00 65.50 88 LYS A N 1
ATOM 715 C CA . LYS A 1 88 ? 25.783 -1.204 -28.595 1.00 65.50 88 LYS A CA 1
ATOM 716 C C . LYS A 1 88 ? 24.592 -1.998 -29.123 1.00 65.50 88 LYS A C 1
ATOM 718 O O . LYS A 1 88 ? 24.745 -2.673 -30.132 1.00 65.50 88 LYS A O 1
ATOM 723 N N . VAL A 1 89 ? 23.432 -1.922 -28.480 1.00 65.94 89 VAL A N 1
ATOM 724 C CA . VAL A 1 89 ? 22.203 -2.587 -28.932 1.00 65.94 89 VAL A CA 1
ATOM 725 C C . VAL A 1 89 ? 21.621 -1.858 -30.141 1.00 65.94 89 VAL A C 1
ATOM 727 O O . VAL A 1 89 ? 21.377 -2.493 -31.158 1.00 65.94 89 VAL A O 1
ATOM 730 N N . VAL A 1 90 ? 21.510 -0.528 -30.102 1.00 62.22 90 VAL A N 1
ATOM 731 C CA . VAL A 1 90 ? 20.975 0.276 -31.214 1.00 62.22 90 VAL A CA 1
ATOM 732 C C . VAL A 1 90 ? 21.939 0.314 -32.411 1.00 62.22 90 VAL A C 1
ATOM 734 O O . VAL A 1 90 ? 21.503 0.142 -33.550 1.00 62.22 90 VAL A O 1
ATOM 737 N N . LEU A 1 91 ? 23.254 0.483 -32.201 1.00 57.38 91 LEU A N 1
ATOM 738 C CA . LEU A 1 91 ? 24.251 0.381 -33.284 1.00 57.38 91 LEU A CA 1
ATOM 739 C C . LEU A 1 91 ? 24.432 -1.067 -33.760 1.00 57.38 91 LEU A C 1
ATOM 741 O O . LEU A 1 91 ? 24.653 -1.300 -34.946 1.00 57.38 91 LEU A O 1
ATOM 745 N N . GLY A 1 92 ? 24.332 -2.044 -32.857 1.00 56.66 92 GLY A N 1
ATOM 746 C CA . GLY A 1 92 ? 24.432 -3.467 -33.181 1.00 56.66 92 GLY A CA 1
ATOM 747 C C . GLY A 1 92 ? 23.256 -3.961 -34.020 1.00 56.66 92 GLY A C 1
ATOM 748 O O . GLY A 1 92 ? 23.471 -4.711 -34.969 1.00 56.66 92 GLY A O 1
ATOM 749 N N . GLU A 1 93 ? 22.037 -3.495 -33.737 1.00 55.16 93 GLU A N 1
ATOM 750 C CA . GLU A 1 93 ? 20.854 -3.764 -34.560 1.00 55.16 93 GLU A CA 1
ATOM 751 C C . GLU A 1 93 ? 20.888 -2.999 -35.888 1.00 55.16 93 GLU A C 1
ATOM 753 O O . GLU A 1 93 ? 20.614 -3.596 -36.928 1.00 55.16 93 GLU A O 1
ATOM 758 N N . THR A 1 94 ? 21.293 -1.722 -35.909 1.00 52.09 94 THR A N 1
ATOM 759 C CA . THR A 1 94 ? 21.362 -0.945 -37.166 1.00 52.09 94 THR A CA 1
ATOM 760 C C . THR A 1 94 ? 22.434 -1.450 -38.137 1.00 52.09 94 THR A C 1
ATOM 762 O O . THR A 1 94 ? 22.203 -1.422 -39.345 1.00 52.09 94 THR A O 1
ATOM 765 N N . LEU A 1 95 ? 23.555 -2.003 -37.655 1.00 51.62 95 LEU A N 1
ATOM 766 C CA . LEU A 1 95 ? 24.563 -2.656 -38.508 1.00 51.62 95 LEU A CA 1
ATOM 767 C C . LEU A 1 95 ? 24.224 -4.120 -38.862 1.00 51.62 95 LEU A C 1
ATOM 769 O O . LEU A 1 95 ? 24.663 -4.599 -39.909 1.00 51.62 95 LEU A O 1
ATOM 773 N N . ARG A 1 96 ? 23.418 -4.832 -38.055 1.00 47.28 96 ARG A N 1
ATOM 774 C CA . ARG A 1 96 ? 22.912 -6.192 -38.369 1.00 47.28 96 ARG A CA 1
ATOM 775 C C . ARG A 1 96 ? 21.621 -6.214 -39.192 1.00 47.28 96 ARG A C 1
ATOM 777 O O . ARG A 1 96 ? 21.235 -7.271 -39.685 1.00 47.28 96 ARG A O 1
ATOM 784 N N . LEU A 1 97 ? 20.998 -5.063 -39.437 1.00 50.72 97 LEU A N 1
ATOM 785 C CA . LEU A 1 97 ? 19.780 -4.917 -40.245 1.00 50.72 97 LEU A CA 1
ATOM 786 C C . LEU A 1 97 ? 19.956 -5.218 -41.749 1.00 50.72 97 LEU A C 1
ATOM 788 O O . LEU A 1 97 ? 19.003 -5.090 -42.515 1.00 50.72 97 LEU A O 1
ATOM 792 N N . LYS A 1 98 ? 21.135 -5.684 -42.191 1.00 51.06 98 LYS A N 1
ATOM 793 C CA . LYS A 1 98 ? 21.361 -6.139 -43.574 1.00 51.06 98 LYS A CA 1
ATOM 794 C C . LYS A 1 98 ? 21.083 -7.633 -43.813 1.00 51.06 98 LYS A C 1
ATOM 796 O O . LYS A 1 98 ? 21.248 -8.096 -44.938 1.00 51.06 98 LYS A O 1
ATOM 801 N N . GLY A 1 99 ? 20.609 -8.396 -42.825 1.00 51.53 99 GLY A N 1
ATOM 802 C CA . GLY A 1 99 ? 20.193 -9.774 -43.100 1.00 51.53 99 GLY A CA 1
ATOM 803 C C . GLY A 1 99 ? 19.443 -10.476 -41.973 1.00 51.53 99 GLY A C 1
ATOM 804 O O . GLY A 1 99 ? 20.055 -10.962 -41.034 1.00 51.53 99 GLY A O 1
ATOM 805 N N . SER A 1 100 ? 18.132 -10.657 -42.156 1.00 55.31 100 SER A N 1
ATOM 806 C CA . SER A 1 100 ? 17.394 -11.825 -41.642 1.00 55.31 100 SER A CA 1
ATOM 807 C C . SER A 1 100 ? 17.041 -11.909 -40.136 1.00 55.31 100 SER A C 1
ATOM 809 O O . SER A 1 100 ? 17.080 -13.004 -39.578 1.00 55.31 100 SER A O 1
ATOM 811 N N . HIS A 1 101 ? 16.598 -10.832 -39.468 1.00 49.88 101 HIS A N 1
ATOM 812 C CA . HIS A 1 101 ? 16.096 -10.901 -38.069 1.00 49.88 101 HIS A CA 1
ATOM 813 C C . HIS A 1 101 ? 14.720 -10.241 -37.824 1.00 49.88 101 HIS A C 1
ATOM 815 O O . HIS A 1 101 ? 14.457 -9.668 -36.772 1.00 49.88 101 HIS A O 1
ATOM 821 N N . SER A 1 102 ? 13.771 -10.376 -38.755 1.00 56.38 102 SER A N 1
ATOM 822 C CA . SER A 1 102 ? 12.375 -9.943 -38.529 1.00 56.38 102 SER A CA 1
ATOM 823 C C . SER A 1 102 ? 11.636 -10.759 -37.449 1.00 56.38 102 SER A C 1
ATOM 825 O O . SER A 1 102 ? 10.598 -10.331 -36.954 1.00 56.38 102 SER A O 1
ATOM 827 N N . ILE A 1 103 ? 12.158 -11.933 -37.077 1.00 57.22 103 ILE A N 1
ATOM 828 C CA . ILE A 1 103 ? 11.501 -12.889 -36.171 1.00 57.22 103 ILE A CA 1
ATOM 829 C C . ILE A 1 103 ? 11.803 -12.571 -34.693 1.00 57.22 103 ILE A C 1
ATOM 831 O O . ILE A 1 103 ? 10.930 -12.729 -33.841 1.00 57.22 103 ILE A O 1
ATOM 835 N N . GLU A 1 104 ? 12.998 -12.058 -34.377 1.00 57.97 104 GLU A N 1
ATOM 836 C CA . GLU A 1 104 ? 13.379 -11.705 -32.998 1.00 57.97 104 GLU A CA 1
ATOM 837 C C . GLU A 1 104 ? 12.585 -10.504 -32.473 1.00 57.97 104 GLU A C 1
ATOM 839 O O . GLU A 1 104 ? 12.022 -10.579 -31.379 1.00 57.97 104 GLU A O 1
ATOM 844 N N . LEU A 1 105 ? 12.429 -9.453 -33.287 1.00 61.81 105 LEU A N 1
ATOM 845 C CA . LEU A 1 105 ? 11.598 -8.289 -32.952 1.00 61.81 105 LEU A CA 1
ATOM 846 C C . LEU A 1 105 ? 10.130 -8.673 -32.708 1.00 61.81 105 LEU A C 1
ATOM 848 O O . LEU A 1 105 ? 9.497 -8.147 -31.793 1.00 61.81 105 LEU A O 1
ATOM 852 N N . LEU A 1 106 ? 9.598 -9.633 -33.474 1.00 66.50 106 LEU A N 1
ATOM 853 C CA . LEU A 1 106 ? 8.227 -10.117 -33.296 1.00 66.50 106 LEU A CA 1
ATOM 854 C C . LEU A 1 106 ? 8.061 -10.880 -31.972 1.00 66.50 106 LEU A C 1
ATOM 856 O O . LEU A 1 106 ? 7.054 -10.717 -31.282 1.00 66.50 106 LEU A O 1
ATOM 860 N N . SER A 1 107 ? 9.064 -11.676 -31.592 1.00 69.12 107 SER A N 1
ATOM 861 C CA . SER A 1 107 ? 9.065 -12.408 -30.322 1.00 69.12 107 SER A CA 1
ATOM 862 C C . SER A 1 107 ? 9.146 -11.468 -29.112 1.00 69.12 107 SER A C 1
ATOM 864 O O . SER A 1 107 ? 8.392 -11.638 -28.152 1.00 69.12 107 SER A O 1
ATOM 866 N N . GLY A 1 108 ? 9.975 -10.420 -29.204 1.00 67.69 108 GLY A N 1
ATOM 867 C CA .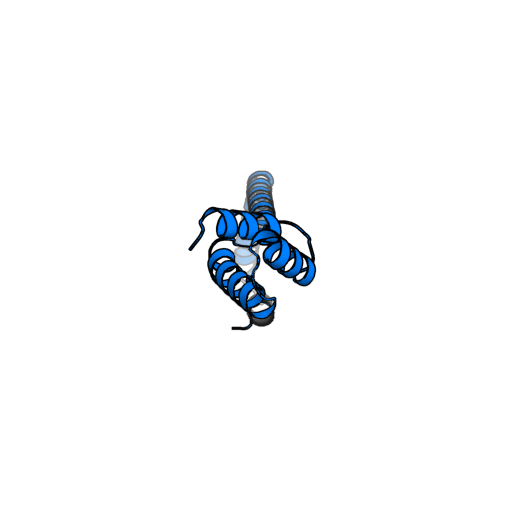 GLY A 1 108 ? 10.103 -9.382 -28.183 1.00 67.69 108 GLY A CA 1
ATOM 868 C C . GLY A 1 108 ? 8.785 -8.648 -27.951 1.00 67.69 108 GLY A C 1
ATOM 869 O O . GLY A 1 108 ? 8.298 -8.601 -26.821 1.00 67.69 108 GLY A O 1
ATOM 870 N N . PHE A 1 109 ? 8.142 -8.176 -29.025 1.00 77.12 109 PHE A N 1
ATOM 871 C CA . PHE A 1 109 ? 6.820 -7.547 -28.941 1.00 77.12 109 PHE A CA 1
ATOM 872 C C . PHE A 1 109 ? 5.755 -8.490 -28.367 1.00 77.12 109 PHE A C 1
ATOM 874 O O . PHE A 1 109 ? 4.948 -8.070 -27.536 1.00 77.12 109 PHE A O 1
ATOM 881 N N . GLY A 1 110 ? 5.770 -9.769 -28.753 1.00 78.56 110 GLY A N 1
ATOM 882 C CA . GLY A 1 110 ? 4.857 -10.777 -28.211 1.00 78.56 110 GLY A CA 1
ATOM 883 C C . GLY A 1 110 ? 4.996 -10.946 -26.695 1.00 78.56 110 GLY A C 1
ATOM 884 O O . GLY A 1 110 ? 3.992 -10.964 -25.979 1.00 78.56 110 GLY A O 1
ATOM 885 N N . MET A 1 111 ? 6.2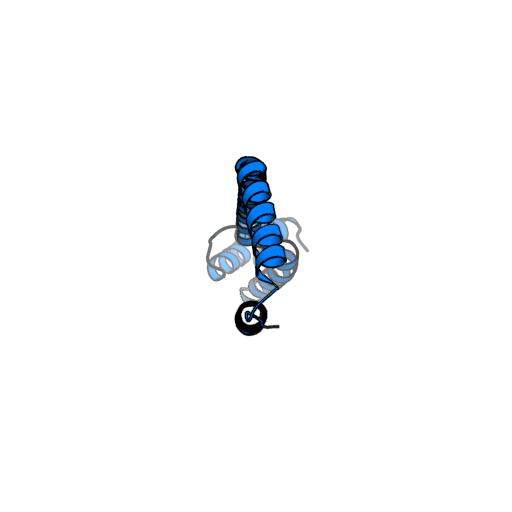31 -10.998 -26.189 1.00 79.06 111 MET A N 1
ATOM 886 C CA . MET A 1 111 ? 6.501 -11.102 -24.752 1.00 79.06 111 MET A CA 1
ATOM 887 C C . MET A 1 111 ? 6.089 -9.840 -23.988 1.00 79.06 111 MET A C 1
ATOM 889 O O . MET A 1 111 ? 5.496 -9.948 -22.913 1.00 79.06 111 MET A O 1
ATOM 893 N N . THR A 1 112 ? 6.334 -8.648 -24.539 1.00 83.81 112 THR A N 1
ATOM 894 C CA . THR A 1 112 ? 5.941 -7.386 -23.892 1.00 83.81 112 THR A CA 1
ATOM 895 C C . THR A 1 112 ? 4.421 -7.245 -23.813 1.00 83.81 112 THR A C 1
ATOM 897 O O . THR A 1 112 ? 3.885 -6.946 -22.745 1.00 83.81 112 THR A O 1
ATOM 900 N N . VAL A 1 113 ? 3.709 -7.521 -24.910 1.00 85.25 113 VAL A N 1
ATOM 901 C CA . VAL A 1 113 ? 2.240 -7.452 -24.949 1.00 85.25 113 VAL A CA 1
ATOM 902 C C . VAL A 1 113 ? 1.622 -8.513 -24.035 1.00 85.25 113 VAL A C 1
ATOM 904 O O . VAL A 1 113 ? 0.719 -8.203 -23.257 1.00 85.25 113 VAL A O 1
ATOM 907 N N . GLY A 1 114 ? 2.146 -9.742 -24.057 1.00 81.81 114 GLY A N 1
ATOM 908 C CA . GLY A 1 114 ? 1.698 -10.818 -23.171 1.00 81.81 114 GLY A CA 1
ATOM 909 C C . GLY A 1 114 ? 1.887 -10.485 -21.687 1.00 81.81 114 GLY A C 1
ATOM 910 O O . GLY A 1 114 ? 0.968 -10.681 -20.889 1.00 81.81 114 GLY A O 1
ATOM 911 N N . GLY A 1 115 ? 3.037 -9.911 -21.320 1.00 79.06 115 GLY A N 1
ATOM 912 C CA . GLY A 1 115 ? 3.317 -9.465 -19.953 1.00 79.06 115 GLY A CA 1
ATOM 913 C C . GLY A 1 115 ? 2.373 -8.356 -19.485 1.00 79.06 115 GLY A C 1
ATOM 914 O O . GLY A 1 115 ? 1.865 -8.409 -18.365 1.00 79.06 115 GLY A O 1
ATOM 915 N N . MET A 1 116 ? 2.068 -7.392 -20.358 1.00 87.94 116 MET A N 1
ATOM 916 C CA . MET A 1 116 ? 1.177 -6.274 -20.036 1.00 87.94 116 MET A CA 1
ATOM 917 C C . MET A 1 116 ? -0.272 -6.738 -19.809 1.00 87.94 116 MET A C 1
ATOM 919 O O . MET A 1 116 ? -0.922 -6.296 -18.861 1.00 87.94 116 MET A O 1
ATOM 923 N N . ILE A 1 117 ? -0.752 -7.703 -20.603 1.00 86.38 117 ILE A N 1
ATOM 924 C CA . ILE A 1 117 ? -2.068 -8.338 -20.412 1.00 86.38 117 ILE A CA 1
ATOM 925 C C . ILE A 1 117 ? -2.109 -9.136 -19.101 1.00 86.38 117 ILE A C 1
ATOM 927 O O . ILE A 1 117 ? -3.080 -9.041 -18.347 1.00 86.38 117 ILE A O 1
ATOM 931 N N . GLY A 1 118 ? -1.056 -9.905 -18.803 1.00 83.25 118 GLY A N 1
ATOM 932 C CA . GLY A 1 118 ? -0.949 -10.665 -17.555 1.00 83.25 118 GLY A CA 1
ATOM 933 C C . GLY A 1 118 ? -0.988 -9.765 -16.318 1.00 83.25 118 GLY A C 1
ATOM 934 O O . GLY A 1 118 ? -1.717 -10.052 -15.366 1.00 83.25 118 GLY A O 1
ATOM 935 N N . LEU A 1 119 ? -0.277 -8.635 -16.366 1.00 85.31 119 LEU A N 1
ATOM 936 C CA . LEU A 1 119 ? -0.252 -7.648 -15.290 1.00 85.31 119 LEU A CA 1
ATOM 937 C C . LEU A 1 119 ? -1.630 -7.010 -15.070 1.00 85.31 119 LEU A C 1
ATOM 939 O O . LEU A 1 119 ? -2.085 -6.908 -13.931 1.00 85.31 119 LEU A O 1
ATOM 943 N N . TRP A 1 120 ? -2.331 -6.641 -16.147 1.00 84.56 120 TRP A N 1
ATOM 944 C CA . TRP A 1 120 ? -3.688 -6.096 -16.046 1.00 84.56 120 TRP A CA 1
ATOM 945 C C . TRP A 1 120 ? -4.678 -7.092 -15.446 1.00 84.56 120 TRP A C 1
ATOM 947 O O . TRP A 1 120 ? -5.517 -6.716 -14.627 1.00 84.56 120 TRP A O 1
ATOM 957 N N . LYS A 1 121 ? -4.553 -8.372 -15.804 1.00 79.69 121 LYS A N 1
ATOM 958 C CA . LYS A 1 121 ? -5.400 -9.436 -15.258 1.00 79.69 121 LYS A CA 1
ATOM 959 C C . LYS A 1 121 ? -5.138 -9.664 -13.766 1.00 79.69 121 LYS A C 1
ATOM 961 O O . LYS A 1 121 ? -6.082 -9.858 -13.004 1.00 79.69 121 LYS A O 1
ATOM 966 N N . ALA A 1 122 ? -3.877 -9.585 -13.337 1.00 81.06 122 ALA A N 1
ATOM 967 C CA . ALA A 1 122 ? -3.507 -9.665 -11.926 1.00 81.06 122 ALA A CA 1
ATOM 968 C C . ALA A 1 122 ? -4.033 -8.460 -11.127 1.00 81.06 122 ALA A C 1
ATOM 970 O O . ALA A 1 122 ? -4.614 -8.636 -10.058 1.00 81.06 122 ALA A O 1
ATOM 971 N N . LEU A 1 123 ? -3.909 -7.246 -11.673 1.00 83.00 123 LEU A N 1
ATOM 972 C CA . LEU A 1 123 ? -4.435 -6.024 -11.058 1.00 83.00 123 LEU A CA 1
ATOM 973 C C . LEU A 1 123 ? -5.962 -6.067 -10.897 1.00 83.00 123 LEU A C 1
ATOM 975 O O . LEU A 1 123 ? -6.464 -5.755 -9.820 1.00 83.00 123 LEU A O 1
ATOM 979 N N . GLY A 1 124 ? -6.694 -6.520 -11.920 1.00 80.50 124 GLY A N 1
ATOM 980 C CA . GLY A 1 124 ? -8.151 -6.682 -11.848 1.00 80.50 124 GLY A CA 1
ATOM 981 C C . GLY A 1 124 ? -8.608 -7.761 -10.858 1.00 80.50 124 GLY A C 1
ATOM 982 O O . GLY A 1 124 ? -9.658 -7.620 -10.242 1.00 80.50 124 GLY A O 1
ATOM 983 N N . SER A 1 125 ? -7.810 -8.814 -10.650 1.00 75.56 125 SER A N 1
ATOM 984 C CA . SER A 1 125 ? -8.091 -9.839 -9.634 1.00 75.56 125 SER A CA 1
ATOM 985 C C . SER A 1 125 ? -7.863 -9.347 -8.202 1.00 75.56 125 SER A C 1
ATOM 987 O O . SER A 1 125 ? -8.496 -9.867 -7.285 1.00 75.56 125 SER A O 1
ATOM 989 N N . ILE A 1 126 ? -6.928 -8.416 -7.993 1.00 78.50 126 ILE A N 1
ATOM 990 C CA . ILE A 1 126 ? -6.584 -7.884 -6.665 1.00 78.50 126 ILE A CA 1
ATOM 991 C C . ILE A 1 126 ? -7.547 -6.762 -6.253 1.00 78.50 126 ILE A C 1
ATOM 993 O O . ILE A 1 126 ? -7.844 -6.623 -5.068 1.00 78.50 126 ILE A O 1
ATOM 997 N N . PHE A 1 127 ? -8.074 -6.003 -7.218 1.00 72.88 127 PHE A N 1
ATOM 998 C CA . PHE A 1 127 ? -9.070 -4.951 -6.994 1.00 72.88 127 PHE A CA 1
ATOM 999 C C . PHE A 1 127 ? -10.400 -5.272 -7.696 1.00 72.88 127 PHE A C 1
ATOM 1001 O O . PHE A 1 127 ? -10.752 -4.604 -8.672 1.00 72.88 127 PHE A O 1
ATOM 1008 N N . PRO A 1 128 ? -11.148 -6.291 -7.234 1.00 64.31 128 PRO A N 1
ATOM 1009 C CA . PRO A 1 128 ? -12.490 -6.534 -7.736 1.00 64.31 128 PRO A CA 1
ATOM 1010 C C . PRO A 1 128 ? -13.413 -5.405 -7.250 1.00 64.31 128 PRO A C 1
ATOM 1012 O O . PRO A 1 128 ? -13.534 -5.180 -6.045 1.00 64.31 128 PRO A O 1
ATOM 1015 N N . ASN A 1 129 ? -14.008 -4.674 -8.197 1.00 59.25 129 ASN A N 1
ATOM 1016 C CA . ASN A 1 129 ? -15.113 -3.744 -7.931 1.00 59.25 129 ASN A CA 1
ATOM 1017 C C . ASN A 1 129 ? -16.364 -4.497 -7.476 1.00 59.25 129 ASN A C 1
ATOM 1019 O O . ASN A 1 129 ? -16.652 -5.556 -8.081 1.00 59.25 129 ASN A O 1
#